Protein AF-A0A7C2Q4P5-F1 (afdb_monomer_lite)

Sequence (70 aa):
MRGLEPASYFELRRALREISGLIVGARILKLYHMDDGSIILKLRSESFSGELRIVPGLFFYFVHGGYEKP

Structure (mmCIF, N/CA/C/O backbone):
data_AF-A0A7C2Q4P5-F1
#
_entry.id   AF-A0A7C2Q4P5-F1
#
loop_
_atom_site.group_PDB
_atom_site.id
_atom_site.type_symbol
_atom_site.label_atom_id
_atom_site.label_alt_id
_atom_site.label_comp_id
_atom_site.label_asym_id
_atom_site.label_entity_id
_atom_site.label_seq_id
_atom_site.pdbx_PDB_ins_code
_atom_site.Cartn_x
_atom_site.Cartn_y
_atom_site.Cartn_z
_atom_site.occupancy
_atom_site.B_iso_or_equiv
_atom_site.auth_seq_id
_atom_site.auth_comp_id
_atom_site.auth_asym_id
_atom_site.auth_atom_id
_atom_site.pdbx_PDB_model_num
ATOM 1 N N . MET A 1 1 ? -1.188 1.861 -25.473 1.00 42.28 1 MET A N 1
ATOM 2 C CA . MET A 1 1 ? -1.280 2.084 -24.015 1.00 42.28 1 MET A CA 1
ATOM 3 C C . MET A 1 1 ? -0.533 3.371 -23.719 1.00 42.28 1 MET A C 1
ATOM 5 O O . MET A 1 1 ? 0.632 3.442 -24.080 1.00 42.28 1 MET A O 1
ATOM 9 N N . ARG A 1 2 ? -1.184 4.413 -23.180 1.00 40.53 2 ARG A N 1
ATOM 10 C CA . ARG A 1 2 ? -0.439 5.570 -22.657 1.00 40.53 2 ARG A CA 1
ATOM 11 C C . ARG A 1 2 ? 0.358 5.043 -21.470 1.00 40.53 2 ARG A C 1
ATOM 13 O O . ARG A 1 2 ? -0.256 4.629 -20.490 1.00 40.53 2 ARG A O 1
ATOM 20 N N . GLY A 1 3 ? 1.678 4.950 -21.616 1.00 48.91 3 GLY A N 1
ATOM 21 C CA . GLY A 1 3 ? 2.555 4.667 -20.489 1.00 48.91 3 GLY A CA 1
ATOM 22 C C . GLY A 1 3 ? 2.260 5.713 -19.426 1.00 48.91 3 GLY A C 1
ATOM 23 O O . GLY A 1 3 ? 2.209 6.901 -19.738 1.00 48.91 3 GLY A O 1
ATOM 24 N N . LEU A 1 4 ? 1.938 5.270 -18.215 1.00 57.56 4 LEU A N 1
ATOM 25 C CA . LEU A 1 4 ? 1.895 6.178 -17.082 1.00 57.56 4 LEU A CA 1
ATOM 26 C C . LEU A 1 4 ? 3.309 6.743 -16.966 1.00 57.56 4 LEU A C 1
ATOM 28 O O . LEU A 1 4 ? 4.249 5.978 -16.747 1.00 57.56 4 LEU A O 1
ATOM 32 N N . GLU A 1 5 ? 3.459 8.045 -17.203 1.00 58.31 5 GLU A N 1
ATOM 33 C CA . GLU A 1 5 ? 4.725 8.728 -16.957 1.00 58.31 5 GLU A CA 1
ATOM 34 C C . GLU A 1 5 ? 5.159 8.408 -15.517 1.00 58.31 5 GLU A C 1
ATOM 36 O O . GLU A 1 5 ? 4.319 8.460 -14.607 1.00 58.31 5 GLU A O 1
ATOM 41 N N . PRO A 1 6 ? 6.425 8.016 -15.290 1.00 60.75 6 PRO A N 1
ATOM 42 C CA . PRO A 1 6 ? 6.903 7.711 -13.952 1.00 60.75 6 PRO A CA 1
ATOM 43 C C . PRO A 1 6 ? 6.669 8.907 -13.028 1.00 60.75 6 PRO A C 1
ATOM 45 O O . PRO A 1 6 ? 7.083 10.024 -13.338 1.00 60.75 6 PRO A O 1
ATOM 48 N N . ALA A 1 7 ? 6.021 8.676 -11.884 1.00 65.88 7 ALA A N 1
ATOM 49 C CA . ALA A 1 7 ? 5.850 9.718 -10.880 1.00 65.88 7 ALA A CA 1
ATOM 50 C C . ALA A 1 7 ? 7.225 10.227 -10.424 1.00 65.88 7 ALA A C 1
ATOM 52 O O . ALA A 1 7 ? 8.136 9.442 -10.138 1.00 65.88 7 ALA A O 1
ATOM 53 N N . SER A 1 8 ? 7.381 11.546 -10.334 1.00 73.94 8 SER A N 1
ATOM 54 C CA . SER A 1 8 ? 8.608 12.146 -9.820 1.00 73.94 8 SER A CA 1
ATOM 55 C C . SER A 1 8 ? 8.827 11.760 -8.354 1.00 73.94 8 SER A C 1
ATOM 57 O O . SER A 1 8 ? 7.893 11.446 -7.609 1.00 73.94 8 SER A O 1
ATOM 59 N N . TYR A 1 9 ? 10.074 11.843 -7.888 1.00 73.06 9 TYR A N 1
ATOM 60 C CA . TYR A 1 9 ? 10.409 11.573 -6.487 1.00 73.06 9 TYR A CA 1
ATOM 61 C C . TYR A 1 9 ? 9.562 12.395 -5.496 1.00 73.06 9 TYR A C 1
ATOM 63 O O . TYR A 1 9 ? 9.163 11.889 -4.447 1.00 73.06 9 TYR A O 1
ATOM 71 N N . PHE A 1 10 ? 9.256 13.656 -5.820 1.00 72.31 10 PHE A N 1
ATOM 72 C CA . PHE A 1 10 ? 8.436 14.515 -4.964 1.00 72.31 10 PHE A CA 1
ATOM 73 C C . PHE A 1 10 ? 6.980 14.053 -4.893 1.00 72.31 10 PHE A C 1
ATOM 75 O O . PHE A 1 10 ? 6.406 14.035 -3.803 1.00 72.31 10 PHE A O 1
ATOM 82 N N . GLU A 1 11 ? 6.405 13.641 -6.023 1.00 71.25 11 GLU A N 1
ATOM 83 C CA . GLU A 1 11 ? 5.049 13.089 -6.085 1.00 71.25 11 GLU A CA 1
ATOM 84 C C . GLU A 1 11 ? 4.961 11.775 -5.309 1.00 71.25 11 GLU A C 1
ATOM 86 O O . GLU A 1 11 ? 4.067 11.615 -4.478 1.00 71.25 11 GLU A O 1
ATOM 91 N N . LEU A 1 12 ? 5.951 10.892 -5.474 1.00 73.44 12 LEU A N 1
ATOM 92 C CA . LEU A 1 12 ? 6.052 9.644 -4.717 1.00 73.44 12 LEU A CA 1
ATOM 93 C C . LEU A 1 12 ? 6.182 9.901 -3.215 1.00 73.44 12 LEU A C 1
ATOM 95 O O . LEU A 1 12 ? 5.446 9.326 -2.418 1.00 73.44 12 LEU A O 1
ATOM 99 N N . ARG A 1 13 ? 7.080 10.801 -2.801 1.00 73.94 13 ARG A N 1
ATOM 100 C CA . ARG A 1 13 ? 7.285 11.131 -1.384 1.00 73.94 13 ARG A CA 1
ATOM 101 C C . ARG A 1 13 ? 6.035 11.734 -0.746 1.00 73.94 13 ARG A C 1
ATOM 103 O O . ARG A 1 13 ? 5.760 11.463 0.424 1.00 73.94 13 ARG A O 1
ATOM 110 N N . ARG A 1 14 ? 5.293 12.561 -1.484 1.00 78.31 14 ARG A N 1
ATOM 111 C CA . ARG A 1 14 ? 4.023 13.125 -1.021 1.00 78.31 14 ARG A CA 1
ATOM 112 C C . ARG A 1 14 ? 2.960 12.036 -0.883 1.00 78.31 14 ARG A C 1
ATOM 114 O O . ARG A 1 14 ? 2.389 11.912 0.197 1.00 78.31 14 ARG A O 1
ATOM 121 N N . ALA A 1 15 ? 2.769 11.219 -1.918 1.00 76.19 15 ALA A N 1
ATOM 122 C CA . ALA A 1 15 ? 1.811 10.116 -1.906 1.00 76.19 15 ALA A CA 1
ATOM 123 C C . ALA A 1 15 ? 2.098 9.134 -0.760 1.00 76.19 15 ALA A C 1
ATOM 125 O O . ALA A 1 15 ? 1.195 8.757 -0.022 1.00 76.19 15 ALA A O 1
ATOM 126 N N . LEU A 1 16 ? 3.369 8.794 -0.532 1.00 75.75 16 LEU A N 1
ATOM 127 C CA . LEU A 1 16 ? 3.791 7.954 0.588 1.00 75.75 16 LEU A CA 1
ATOM 128 C C . LEU A 1 16 ? 3.432 8.541 1.950 1.00 75.75 16 LEU A C 1
ATOM 130 O O . LEU A 1 16 ? 3.001 7.803 2.830 1.00 75.75 16 LEU A O 1
ATOM 134 N N . ARG A 1 17 ? 3.617 9.851 2.148 1.00 79.12 17 ARG A N 1
ATOM 135 C CA . ARG A 1 17 ? 3.258 10.511 3.411 1.00 79.12 17 ARG A CA 1
ATOM 136 C C . ARG A 1 17 ? 1.754 10.463 3.644 1.00 79.12 17 ARG A C 1
ATOM 138 O O . ARG A 1 17 ? 1.334 10.092 4.736 1.00 79.12 17 ARG A O 1
ATOM 145 N N . GLU A 1 18 ? 0.971 10.782 2.620 1.00 78.62 18 GLU A N 1
ATOM 146 C CA . GLU A 1 18 ? -0.493 10.744 2.679 1.00 78.62 18 GLU A CA 1
ATOM 147 C C . GLU A 1 18 ? -0.990 9.321 2.975 1.00 78.62 18 GLU A C 1
ATOM 149 O O . GLU A 1 18 ? -1.745 9.115 3.924 1.00 78.62 18 GLU A O 1
ATOM 154 N N . ILE A 1 19 ? -0.479 8.322 2.251 1.00 78.69 19 ILE A N 1
ATOM 155 C CA . ILE A 1 19 ? -0.813 6.911 2.468 1.00 78.69 19 ILE A CA 1
ATOM 156 C C . ILE A 1 19 ? -0.379 6.465 3.868 1.00 78.69 19 ILE A C 1
ATOM 158 O O . ILE A 1 19 ? -1.181 5.865 4.575 1.00 78.69 19 ILE A O 1
ATOM 162 N N . SER A 1 20 ? 0.842 6.794 4.311 1.00 76.31 20 SER A N 1
ATOM 163 C CA . SER A 1 20 ? 1.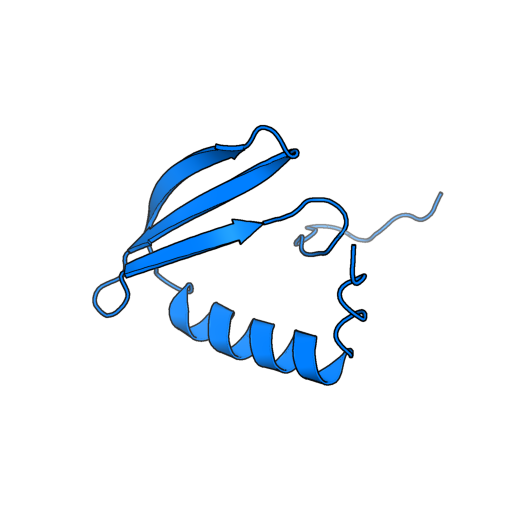346 6.405 5.637 1.00 76.31 20 SER A CA 1
ATOM 164 C C . SER A 1 20 ? 0.452 6.906 6.771 1.00 76.31 20 SER A C 1
ATOM 166 O O . SER A 1 20 ? 0.151 6.140 7.681 1.00 76.31 20 SER A O 1
ATOM 168 N N . GLY A 1 21 ? -0.047 8.144 6.687 1.00 76.56 21 GLY A N 1
ATOM 169 C CA . GLY A 1 21 ? -0.945 8.700 7.700 1.00 76.56 21 GLY A CA 1
ATOM 170 C C . GLY A 1 21 ? -2.288 7.971 7.778 1.00 76.56 21 GLY A C 1
ATOM 171 O O . GLY A 1 21 ? -2.886 7.912 8.847 1.00 76.56 21 GLY A O 1
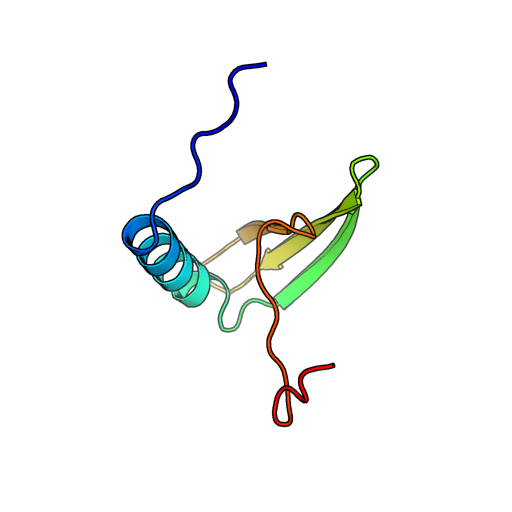ATOM 172 N N . LEU A 1 22 ? -2.744 7.389 6.665 1.00 75.50 22 LEU A N 1
ATOM 173 C CA . LEU A 1 22 ? -4.013 6.662 6.579 1.00 75.50 22 LEU A CA 1
ATOM 174 C C . LEU A 1 22 ? -3.892 5.190 6.986 1.00 75.50 22 LEU A C 1
ATOM 176 O O . LEU A 1 22 ? -4.830 4.629 7.552 1.00 75.50 22 LEU A O 1
ATOM 180 N N . ILE A 1 23 ? -2.762 4.549 6.673 1.00 78.50 23 ILE A N 1
ATOM 181 C CA . ILE A 1 23 ? -2.582 3.106 6.889 1.00 78.50 23 ILE A CA 1
ATOM 182 C C . ILE A 1 23 ? -1.945 2.766 8.237 1.00 78.50 23 ILE A C 1
ATOM 184 O O . ILE A 1 23 ? -2.091 1.635 8.701 1.00 78.50 23 ILE A O 1
ATOM 188 N N . VAL A 1 24 ? -1.236 3.701 8.880 1.00 81.50 24 VAL A N 1
ATOM 189 C CA . VAL A 1 24 ? -0.657 3.467 10.210 1.00 81.50 24 VAL A CA 1
ATOM 190 C C . VAL A 1 24 ? -1.788 3.215 11.210 1.00 81.50 24 VAL A C 1
ATOM 192 O O . VAL A 1 24 ? -2.694 4.026 11.372 1.00 81.50 24 VAL A O 1
ATOM 195 N N . GLY A 1 25 ? -1.749 2.048 11.858 1.00 81.00 25 GLY A N 1
ATOM 196 C CA . GLY A 1 25 ? -2.802 1.591 12.771 1.00 81.00 25 GLY A CA 1
ATOM 197 C C . GLY A 1 25 ? 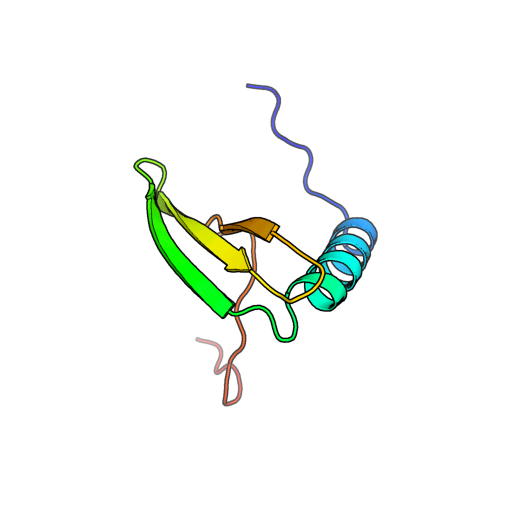-4.018 0.952 12.088 1.00 81.00 25 GLY A C 1
ATOM 198 O O . GLY A 1 25 ? -4.905 0.455 12.782 1.00 81.00 25 GLY A O 1
ATOM 199 N N . ALA A 1 26 ? -4.075 0.903 10.752 1.00 85.38 26 ALA A N 1
ATOM 200 C CA . ALA A 1 26 ? -5.126 0.182 10.042 1.00 85.38 26 ALA A CA 1
ATOM 201 C C . ALA A 1 26 ? -4.898 -1.338 10.114 1.00 85.38 26 ALA A C 1
ATOM 203 O O . ALA A 1 26 ? -3.793 -1.842 9.916 1.00 85.38 26 ALA A O 1
ATOM 204 N N . ARG A 1 27 ? -5.970 -2.092 10.361 1.00 88.06 27 ARG A N 1
ATOM 205 C CA . ARG A 1 27 ? -5.979 -3.557 10.320 1.00 88.06 27 ARG A CA 1
ATOM 206 C C . ARG A 1 27 ? -6.145 -4.030 8.880 1.00 88.06 27 ARG A C 1
ATOM 208 O O . ARG A 1 27 ? -7.002 -3.526 8.152 1.00 88.06 27 ARG A O 1
ATOM 215 N N . ILE A 1 28 ? -5.375 -5.045 8.497 1.00 87.88 28 ILE A N 1
ATOM 216 C CA . ILE A 1 28 ? -5.581 -5.769 7.239 1.00 87.88 28 ILE A CA 1
ATOM 217 C C . ILE A 1 28 ? -6.740 -6.746 7.449 1.00 87.88 28 ILE A C 1
ATOM 219 O O . ILE A 1 28 ? -6.659 -7.640 8.287 1.00 87.88 28 ILE A O 1
ATOM 223 N N . LEU A 1 29 ? -7.828 -6.565 6.703 1.00 88.81 29 LEU A N 1
ATOM 224 C CA . LEU A 1 29 ? -9.004 -7.434 6.762 1.00 88.81 29 LEU A CA 1
ATOM 225 C C . LEU A 1 29 ? -8.902 -8.607 5.788 1.00 88.81 29 LEU A C 1
ATOM 227 O O . LEU A 1 29 ? -9.334 -9.711 6.110 1.00 88.81 29 LEU A O 1
ATOM 231 N N . LYS A 1 30 ? -8.393 -8.352 4.576 1.00 86.12 30 LYS A N 1
ATOM 232 C CA . LYS A 1 30 ? -8.254 -9.345 3.501 1.00 86.12 30 LYS A CA 1
ATOM 233 C C . LYS A 1 30 ? -7.052 -9.018 2.621 1.00 86.12 30 LYS A C 1
ATOM 235 O O . LYS A 1 30 ? -6.701 -7.849 2.467 1.00 86.12 30 LYS A O 1
ATOM 240 N N . LEU A 1 31 ? -6.482 -10.059 2.026 1.00 89.38 31 LEU A N 1
ATOM 241 C CA . LEU A 1 31 ? -5.405 -9.989 1.046 1.00 89.38 31 LEU A CA 1
ATOM 242 C C . LEU A 1 31 ? -5.851 -10.724 -0.217 1.00 89.38 31 LEU A C 1
ATOM 244 O O . LEU A 1 31 ? -6.399 -11.823 -0.127 1.00 89.38 31 LEU A O 1
ATOM 248 N N . TYR A 1 32 ? -5.608 -10.116 -1.373 1.00 85.94 32 TYR A N 1
ATOM 249 C CA . TYR A 1 32 ? -5.885 -10.696 -2.683 1.00 85.94 32 TYR A CA 1
ATOM 250 C C . TYR A 1 32 ? -4.631 -10.651 -3.545 1.00 85.94 32 TYR A C 1
ATOM 252 O O . TYR A 1 32 ? -3.937 -9.635 -3.572 1.00 85.94 32 TYR A O 1
ATOM 260 N N . HIS A 1 33 ? -4.369 -11.739 -4.259 1.00 86.00 33 HIS A N 1
ATOM 261 C CA . HIS A 1 33 ? -3.384 -11.780 -5.329 1.00 86.00 33 HIS A CA 1
ATOM 262 C C . HIS A 1 33 ? -4.129 -11.688 -6.659 1.00 86.00 33 HIS A C 1
ATOM 264 O O . HIS A 1 33 ? -5.102 -12.413 -6.865 1.00 86.00 33 HIS A O 1
ATOM 270 N N . MET A 1 34 ? -3.712 -10.765 -7.516 1.00 88.19 34 MET A N 1
ATOM 271 C CA . MET A 1 34 ? -4.376 -10.467 -8.780 1.00 88.19 34 MET A CA 1
ATOM 272 C C . MET A 1 34 ? -3.659 -11.157 -9.941 1.00 88.19 34 MET A C 1
ATOM 274 O O . MET A 1 34 ? -2.464 -11.442 -9.865 1.00 88.19 34 MET A O 1
ATOM 278 N N . ASP A 1 35 ? -4.377 -11.366 -11.044 1.00 85.88 35 ASP A N 1
ATOM 279 C CA . ASP A 1 35 ? -3.844 -12.029 -12.242 1.00 85.88 35 ASP A CA 1
ATOM 280 C C . ASP A 1 35 ? -2.678 -11.264 -12.889 1.00 85.88 35 ASP A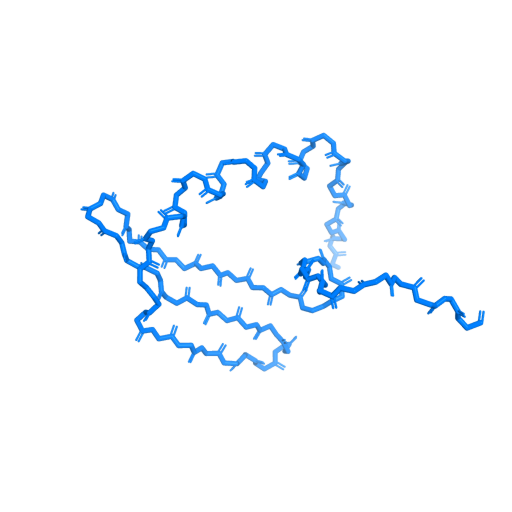 C 1
ATOM 282 O O . ASP A 1 35 ? -1.817 -11.863 -13.526 1.00 85.88 35 ASP A O 1
ATOM 286 N N . ASP A 1 36 ? -2.609 -9.943 -12.691 1.00 81.12 36 ASP A N 1
ATOM 287 C CA . ASP A 1 36 ? -1.498 -9.104 -13.155 1.00 81.12 36 ASP A CA 1
ATOM 288 C C . ASP A 1 36 ? -0.297 -9.070 -12.191 1.00 81.12 36 ASP A C 1
ATOM 290 O O . ASP A 1 36 ? 0.593 -8.231 -12.328 1.00 81.12 36 ASP A O 1
ATOM 294 N N . GLY A 1 37 ? -0.274 -9.968 -11.202 1.00 78.50 37 GLY A N 1
ATOM 295 C CA . GLY A 1 37 ? 0.795 -10.092 -10.212 1.00 78.50 37 GLY A CA 1
ATOM 296 C C . GLY A 1 37 ? 0.770 -9.025 -9.116 1.00 78.50 37 GLY A C 1
ATOM 297 O O . GLY A 1 37 ? 1.645 -9.016 -8.252 1.00 78.50 37 GLY A O 1
ATOM 298 N N . SER A 1 38 ? -0.213 -8.118 -9.120 1.00 80.75 38 SER A N 1
ATOM 299 C CA . SER A 1 38 ? -0.386 -7.155 -8.030 1.00 80.75 38 SER A CA 1
ATOM 300 C C . SER A 1 38 ? -1.051 -7.780 -6.798 1.00 80.75 38 SER A C 1
ATOM 302 O O . SER A 1 38 ? -1.796 -8.756 -6.880 1.00 80.75 38 SER A O 1
ATOM 304 N N . ILE A 1 39 ? -0.796 -7.191 -5.631 1.00 85.44 39 ILE A N 1
ATOM 305 C CA . ILE A 1 39 ? -1.398 -7.578 -4.353 1.00 85.44 39 ILE A CA 1
ATOM 306 C C . ILE A 1 39 ? -2.347 -6.465 -3.915 1.00 85.44 39 ILE A C 1
ATOM 308 O O . ILE A 1 39 ? -1.966 -5.297 -3.913 1.00 85.44 39 ILE A O 1
ATOM 312 N N . ILE A 1 40 ? -3.568 -6.803 -3.504 1.00 86.12 40 ILE A N 1
ATOM 313 C CA . ILE A 1 40 ? -4.510 -5.853 -2.897 1.00 86.12 40 ILE A CA 1
ATOM 314 C C . ILE A 1 40 ? -4.702 -6.192 -1.421 1.00 86.12 40 ILE A C 1
ATOM 316 O O . ILE A 1 40 ? -5.049 -7.319 -1.067 1.00 86.12 40 ILE A O 1
ATOM 320 N N . LEU A 1 41 ? -4.532 -5.192 -0.559 1.00 87.62 41 LEU A N 1
ATOM 321 C CA . LEU A 1 41 ? -4.824 -5.256 0.869 1.00 87.62 41 LEU A CA 1
ATOM 322 C C . LEU A 1 41 ? -6.095 -4.459 1.167 1.00 87.62 41 LEU A C 1
ATOM 324 O O . LEU A 1 41 ? -6.138 -3.253 0.928 1.00 87.62 41 LEU A O 1
ATOM 328 N N . LYS A 1 42 ? -7.117 -5.104 1.740 1.00 88.25 42 LYS A N 1
ATOM 329 C CA . LYS A 1 42 ? -8.263 -4.399 2.334 1.00 88.25 42 LYS A CA 1
ATOM 330 C C . LYS A 1 42 ? -7.894 -3.919 3.725 1.00 88.25 42 LYS A C 1
ATOM 332 O O . LYS A 1 42 ? -7.604 -4.739 4.595 1.00 88.25 42 LYS A O 1
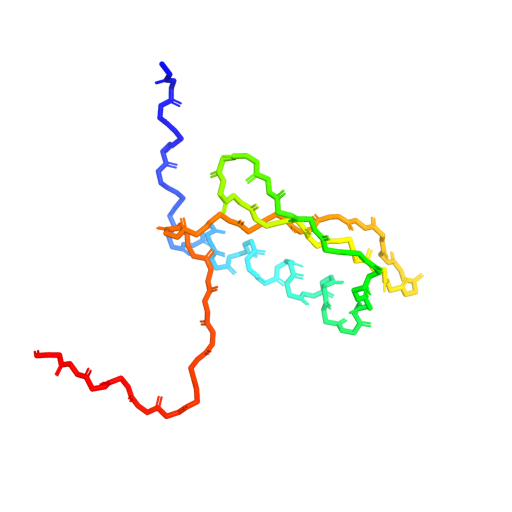ATOM 337 N N . LEU A 1 43 ? -7.945 -2.611 3.933 1.00 88.75 43 LEU A N 1
ATOM 338 C CA . LEU A 1 43 ? -7.523 -1.941 5.156 1.00 88.75 43 LEU A CA 1
ATOM 339 C C . LEU A 1 43 ? -8.715 -1.289 5.858 1.00 88.75 43 LEU A C 1
ATOM 341 O O . LEU A 1 43 ? -9.596 -0.712 5.215 1.00 88.75 43 LEU A O 1
ATOM 345 N N . ARG A 1 44 ? -8.721 -1.357 7.190 1.00 86.94 44 ARG A N 1
ATOM 346 C CA . ARG A 1 44 ? -9.715 -0.692 8.034 1.00 86.94 44 ARG A CA 1
ATOM 347 C C . ARG A 1 44 ? -9.074 -0.144 9.303 1.00 86.94 44 ARG A C 1
ATOM 349 O O . ARG A 1 44 ? -8.437 -0.890 10.039 1.00 86.94 44 ARG A O 1
ATOM 356 N N . SER A 1 45 ? -9.298 1.128 9.588 1.00 85.50 45 SER A N 1
ATOM 357 C CA . SER A 1 45 ? -9.060 1.747 10.893 1.00 85.50 45 SER A CA 1
ATOM 358 C C . SER A 1 45 ? -10.377 2.319 11.433 1.00 85.50 45 SER A C 1
ATOM 360 O O . SER A 1 45 ? -11.449 2.085 10.863 1.00 85.50 45 SER A O 1
ATOM 362 N N . GLU A 1 46 ? -10.314 3.052 12.543 1.00 85.31 46 GLU A N 1
ATOM 363 C CA . GLU A 1 46 ? -11.474 3.764 13.091 1.00 85.31 46 GLU A CA 1
ATOM 364 C C . GLU A 1 46 ? -12.006 4.833 12.124 1.00 85.31 46 GLU A C 1
ATOM 366 O O . GLU A 1 46 ? -13.217 5.010 12.008 1.00 85.31 46 GLU A O 1
ATOM 371 N N . SER A 1 47 ? -11.114 5.498 11.383 1.00 82.31 47 SER A N 1
ATOM 372 C CA . SER A 1 47 ? -11.432 6.629 10.502 1.00 82.31 47 SER A CA 1
ATOM 373 C C . SER A 1 47 ? -11.288 6.331 9.006 1.00 82.31 47 SER A C 1
ATOM 375 O O . SER A 1 47 ? -11.711 7.140 8.182 1.00 82.31 47 SER A O 1
ATOM 377 N N . PHE A 1 48 ? -10.716 5.183 8.629 1.00 81.19 48 PHE A N 1
ATOM 378 C CA . PHE A 1 48 ? -10.420 4.840 7.238 1.00 81.19 48 PHE A CA 1
ATOM 379 C C . PHE A 1 48 ? -10.918 3.443 6.859 1.00 81.19 48 PHE A C 1
ATOM 381 O O . PHE A 1 48 ? -10.826 2.486 7.625 1.00 81.19 48 PHE A O 1
ATOM 388 N N . SER A 1 49 ? -11.418 3.317 5.630 1.00 86.00 49 SER A N 1
ATOM 389 C CA . SER A 1 49 ? -11.778 2.050 5.001 1.00 86.00 49 SER A CA 1
ATOM 390 C C . SER A 1 49 ? -11.412 2.132 3.530 1.00 86.00 49 SER A C 1
ATOM 392 O O . SER A 1 49 ? -11.956 2.970 2.815 1.00 86.00 49 SER A O 1
ATOM 394 N N . GLY A 1 50 ? -10.516 1.268 3.071 1.00 86.75 50 GLY A N 1
ATOM 395 C CA . GLY A 1 50 ? -10.044 1.341 1.696 1.00 86.75 50 GLY A CA 1
ATOM 396 C C . GLY A 1 50 ? -9.185 0.160 1.287 1.00 86.75 50 GLY A C 1
ATOM 397 O O . GLY A 1 50 ? -9.045 -0.826 2.013 1.00 86.75 50 GLY A O 1
ATOM 398 N N . GLU A 1 51 ? -8.624 0.273 0.093 1.00 89.38 51 GLU A N 1
ATOM 399 C CA . GLU A 1 51 ? -7.790 -0.750 -0.518 1.00 89.38 51 GLU A CA 1
ATOM 400 C C . GLU A 1 51 ? -6.424 -0.159 -0.854 1.00 89.38 51 GLU A C 1
ATOM 402 O O . GLU A 1 51 ? -6.330 0.918 -1.440 1.00 89.38 51 GLU A O 1
ATOM 407 N N . LEU A 1 52 ? -5.365 -0.872 -0.480 1.00 85.44 52 LEU A N 1
ATOM 408 C CA . LEU A 1 52 ? -4.006 -0.580 -0.909 1.00 85.44 52 LEU A CA 1
ATOM 409 C C . LEU A 1 52 ? -3.610 -1.613 -1.956 1.00 85.44 52 LEU A C 1
ATOM 411 O O . LEU A 1 52 ? -3.501 -2.799 -1.647 1.00 85.44 52 LEU A O 1
ATOM 415 N N . ARG A 1 53 ? -3.388 -1.158 -3.188 1.00 84.75 53 ARG A N 1
ATOM 416 C CA . ARG A 1 53 ? -2.857 -1.992 -4.263 1.00 84.75 53 ARG A CA 1
ATOM 417 C C . ARG A 1 53 ? -1.349 -1.811 -4.366 1.00 84.75 53 ARG A C 1
ATOM 419 O O . ARG A 1 53 ? -0.862 -0.691 -4.473 1.00 84.75 53 ARG A O 1
ATOM 426 N N . ILE A 1 54 ? -0.633 -2.922 -4.359 1.00 78.62 54 ILE A N 1
ATOM 427 C CA . ILE A 1 54 ? 0.819 -3.010 -4.438 1.00 78.62 54 ILE A CA 1
ATOM 428 C C . ILE A 1 54 ? 1.151 -3.703 -5.752 1.00 78.62 54 ILE A C 1
ATOM 430 O O . ILE A 1 54 ? 0.708 -4.826 -5.985 1.00 78.62 54 ILE A O 1
ATOM 434 N N . VAL A 1 55 ? 1.923 -3.043 -6.611 1.00 78.62 55 VAL A N 1
ATOM 435 C CA . VAL A 1 55 ? 2.385 -3.621 -7.877 1.00 78.62 55 VAL A CA 1
ATOM 436 C C . VAL A 1 55 ? 3.881 -3.921 -7.742 1.00 78.62 55 VAL A C 1
ATOM 438 O O . VAL A 1 55 ? 4.680 -2.982 -7.661 1.00 78.62 55 VAL A O 1
ATOM 441 N N . PRO A 1 56 ? 4.286 -5.202 -7.663 1.00 64.25 56 PRO A N 1
ATOM 442 C CA . PRO A 1 56 ? 5.694 -5.579 -7.572 1.00 64.25 56 PRO A CA 1
ATOM 443 C C . PRO A 1 56 ? 6.516 -4.987 -8.725 1.00 64.25 56 PRO A C 1
ATOM 445 O O . PRO A 1 56 ? 6.064 -4.949 -9.865 1.00 64.25 56 PRO A O 1
ATOM 448 N N . GLY A 1 57 ? 7.724 -4.500 -8.426 1.00 64.31 57 GLY A N 1
ATOM 449 C CA . GLY A 1 57 ? 8.606 -3.855 -9.412 1.00 64.31 57 GLY A CA 1
ATOM 450 C C . GLY A 1 57 ? 8.386 -2.348 -9.610 1.00 64.31 57 GLY A C 1
ATOM 451 O O . GLY A 1 57 ? 9.202 -1.715 -10.271 1.00 64.31 57 GLY A O 1
ATOM 452 N N . LEU A 1 58 ? 7.350 -1.756 -8.996 1.00 61.56 58 LEU A N 1
ATOM 453 C CA . LEU A 1 58 ? 7.038 -0.318 -9.070 1.00 61.56 58 LEU A CA 1
ATOM 454 C C . LEU A 1 58 ? 7.052 0.402 -7.688 1.00 61.56 58 LEU A C 1
ATOM 456 O O . LEU A 1 58 ? 6.620 1.547 -7.627 1.00 61.56 58 LEU A O 1
ATOM 460 N N . PHE A 1 59 ? 7.631 -0.228 -6.636 1.00 56.66 59 PHE A N 1
ATOM 461 C CA . PHE A 1 59 ? 7.804 0.169 -5.196 1.00 56.66 59 PHE A CA 1
ATOM 462 C C . PHE A 1 59 ? 6.694 -0.298 -4.205 1.00 56.66 59 PHE A C 1
ATOM 464 O O . PHE A 1 59 ? 5.551 -0.455 -4.616 1.00 56.66 59 PHE A O 1
ATOM 471 N N . PHE A 1 60 ? 6.899 -0.588 -2.894 1.00 54.81 60 PHE A N 1
ATOM 472 C CA . PHE A 1 60 ? 7.992 -0.408 -1.893 1.00 54.81 60 PHE A CA 1
ATOM 473 C C . PHE A 1 60 ? 8.257 -1.684 -1.046 1.00 54.81 60 PHE A C 1
ATOM 475 O O . PHE A 1 60 ? 7.377 -2.534 -0.928 1.00 54.81 60 PHE A O 1
ATOM 482 N N . TYR A 1 61 ? 9.416 -1.755 -0.365 1.00 40.56 61 TYR A N 1
ATOM 483 C CA . TYR A 1 61 ? 9.728 -2.704 0.725 1.00 40.56 61 TYR A CA 1
ATOM 484 C C . TYR A 1 61 ? 10.555 -2.048 1.854 1.00 40.56 61 TYR A C 1
ATOM 486 O O . TYR A 1 61 ? 11.226 -1.040 1.634 1.00 40.56 61 TYR A O 1
ATOM 494 N N . PHE A 1 62 ? 10.514 -2.637 3.057 1.00 36.56 62 PHE A N 1
ATOM 495 C CA . PHE A 1 62 ? 11.369 -2.308 4.210 1.00 36.56 62 PHE A CA 1
ATOM 496 C C . PHE A 1 62 ? 12.341 -3.478 4.449 1.00 36.56 62 PHE A C 1
ATOM 498 O O . PHE A 1 62 ? 11.901 -4.626 4.472 1.00 36.56 62 PHE A O 1
ATOM 505 N N . VAL A 1 63 ? 13.640 -3.208 4.622 1.00 42.50 63 VAL A N 1
ATOM 506 C CA . VAL A 1 63 ? 14.682 -4.229 4.873 1.00 42.50 63 VAL A CA 1
ATOM 507 C C . VAL A 1 63 ? 15.175 -4.094 6.316 1.00 42.50 63 VAL A C 1
ATOM 509 O O . VAL A 1 63 ? 15.397 -2.979 6.788 1.00 42.50 63 VAL A O 1
ATOM 512 N N . HIS A 1 64 ? 15.326 -5.203 7.042 1.00 36.62 64 HIS A N 1
ATOM 513 C CA . HIS A 1 64 ? 16.054 -5.241 8.316 1.00 36.62 64 HIS A CA 1
ATOM 514 C C . HIS A 1 64 ? 17.433 -5.860 8.066 1.00 36.62 64 HIS A C 1
ATOM 516 O O . HIS A 1 64 ? 17.518 -7.024 7.686 1.00 36.62 64 HIS A O 1
ATOM 522 N N . GLY A 1 65 ? 18.492 -5.061 8.243 1.00 52.59 65 GLY A N 1
ATOM 523 C CA . GLY A 1 65 ? 19.861 -5.389 7.818 1.00 52.59 65 GLY A CA 1
ATOM 524 C C . GLY A 1 65 ? 20.297 -4.614 6.565 1.00 52.59 65 GLY A C 1
ATOM 525 O O . GLY A 1 65 ? 19.459 -4.177 5.776 1.00 52.59 65 GLY A O 1
ATOM 526 N N . GLY A 1 66 ? 21.608 -4.378 6.425 1.00 38.12 66 GLY A N 1
ATOM 527 C CA . GLY A 1 66 ? 22.199 -3.608 5.323 1.00 38.12 66 GLY A CA 1
ATOM 528 C C . GLY A 1 66 ? 22.125 -4.338 3.979 1.00 38.12 66 GLY A C 1
ATOM 529 O O . GLY A 1 66 ? 22.245 -5.556 3.922 1.00 38.12 66 GLY A O 1
ATOM 530 N N . TYR A 1 67 ? 21.928 -3.584 2.895 1.00 42.91 67 TYR A N 1
ATOM 531 C CA . TYR A 1 67 ? 21.950 -4.110 1.529 1.00 42.91 67 TYR A CA 1
ATOM 532 C C . TYR A 1 67 ? 23.382 -4.522 1.162 1.00 42.91 67 TYR A C 1
ATOM 534 O O . TYR A 1 67 ? 24.221 -3.654 0.915 1.00 42.91 67 TYR A O 1
ATOM 542 N N . GLU A 1 68 ? 23.674 -5.822 1.121 1.00 43.84 68 GLU A N 1
ATOM 543 C CA . GLU A 1 68 ? 24.904 -6.298 0.490 1.00 43.84 68 GLU A CA 1
ATOM 544 C C . GLU A 1 68 ? 24.711 -6.311 -1.026 1.00 43.84 68 GLU A C 1
ATOM 546 O O . GLU A 1 68 ? 23.819 -6.962 -1.573 1.00 43.84 68 GLU A O 1
ATOM 551 N N . LYS A 1 69 ? 25.525 -5.501 -1.701 1.00 31.58 69 LYS A N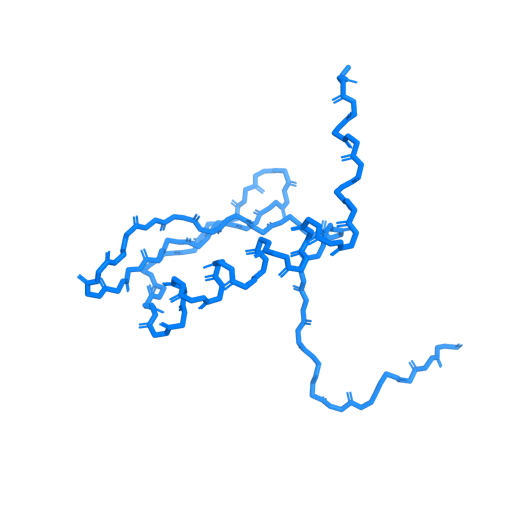 1
ATOM 552 C CA . LYS A 1 69 ? 25.572 -5.412 -3.158 1.00 31.58 69 LYS A CA 1
ATOM 553 C C . LYS A 1 69 ? 26.151 -6.726 -3.715 1.00 31.58 69 LYS A C 1
ATOM 555 O O . LYS A 1 69 ? 27.127 -7.197 -3.132 1.00 31.58 69 LYS A O 1
ATOM 560 N N . PRO A 1 70 ? 25.611 -7.295 -4.809 1.00 56.25 70 PRO A N 1
ATOM 561 C CA . PRO A 1 70 ? 26.335 -8.320 -5.555 1.00 56.25 70 PRO A CA 1
ATOM 562 C C . PRO A 1 70 ? 27.617 -7.753 -6.181 1.00 56.25 70 PRO A C 1
ATOM 564 O O . PRO A 1 70 ? 27.659 -6.529 -6.473 1.00 56.25 70 PRO A O 1
#

pLDDT: mean 71.86, std 16.58, range [31.58, 89.38]

Secondary structure (DSSP, 8-state):
----PPPPHHHHHHHHHHHHHHHTTPEEEEEEE-TTS-EEEEEE-SS-EEEEEE-TTSS----SS-----

Foldseek 3Di:
DPPPDQDDPVRVVVVCVVVCVQQVQWDFPDWDQDPQRKIKTFTDDPPDTDIDIGDPPNDDDDDDDDDDDD

Radius of gyration: 14.51 Å; chains: 1; bounding box: 38×26×37 Å